Protein AF-A0A0F9B5Y7-F1 (afdb_monomer_lite)

Sequence (125 aa):
MKRARTIIIRDPKLRKIRDNLRKILILESVARVKELSDRRREIRFDKNGEFRSLTTGEQREANRLFREYSKYSTSRKDSICFCELCLSTDKDMSYIPRFKRWFCVDCSKDLEEDQRLLLEEQIDF

Secondary structure (DSSP, 8-state):
-PPPEEE----HHHHHHHHHHHHHHHHHHHHHHHHHHHHHHHHHB-TTS-B----HHHHHHHHHHHHHHHHHHHHHHTSTTS-TTT--SSS-EEEETTTTEEEEHHHHHHHHHHHHHHHHTTT--

pLDDT: mean 92.31, std 8.71, range [47.62, 98.19]

Foldseek 3Di:
DDDKDWDDDPDPVVLVVQLVVLVVLVVVLVVLLVVLVVVLQPLQADPVSDGDDHDPVSVVSSVVSVVVSCVSVVCNQLDQQAAPPPRDRRAIWIQDPVVSGIHHPVVVVVVVVVVVVVVVVVVVD

Radius of gyration: 20.28 Å; chains: 1; bounding box: 44×30×61 Å

Structure (mmCIF, N/CA/C/O backbone):
data_AF-A0A0F9B5Y7-F1
#
_entry.id   AF-A0A0F9B5Y7-F1
#
loop_
_atom_site.group_PDB
_atom_site.id
_atom_site.type_symbol
_atom_site.label_atom_id
_atom_site.label_alt_id
_atom_site.label_comp_id
_atom_site.label_asym_id
_atom_site.label_entity_id
_atom_site.label_seq_id
_atom_site.pdbx_PDB_ins_code
_atom_site.Cartn_x
_atom_site.Cartn_y
_atom_site.Cartn_z
_atom_site.occupancy
_atom_site.B_iso_or_equiv
_atom_site.auth_seq_id
_atom_site.auth_comp_id
_atom_site.auth_asym_id
_atom_site.auth_atom_id
_atom_site.pdbx_PDB_model_num
ATOM 1 N N . MET A 1 1 ? 8.287 2.306 25.391 1.00 60.28 1 MET A N 1
ATOM 2 C CA . MET A 1 1 ? 7.836 2.337 23.975 1.00 60.28 1 MET A CA 1
ATOM 3 C C . MET A 1 1 ? 6.749 3.394 23.799 1.00 60.28 1 MET A C 1
ATOM 5 O O . MET A 1 1 ? 5.991 3.616 24.735 1.00 60.28 1 MET A O 1
ATOM 9 N N . LYS A 1 2 ? 6.669 4.079 22.646 1.00 73.44 2 LYS A N 1
ATOM 10 C CA . LYS A 1 2 ? 5.555 5.013 22.382 1.00 73.44 2 LYS A CA 1
ATOM 11 C C . LYS A 1 2 ? 4.262 4.209 22.204 1.00 73.44 2 LYS A C 1
ATOM 13 O O . LYS A 1 2 ? 4.264 3.248 21.439 1.00 73.44 2 LYS A O 1
ATOM 18 N N . ARG A 1 3 ? 3.194 4.613 22.899 1.00 83.38 3 ARG A N 1
ATOM 19 C CA . ARG A 1 3 ? 1.870 3.974 22.815 1.00 83.38 3 ARG A CA 1
ATOM 20 C C . ARG A 1 3 ? 1.281 4.105 21.409 1.00 83.38 3 ARG A C 1
ATOM 22 O O . ARG A 1 3 ? 1.589 5.071 20.699 1.00 83.38 3 ARG A O 1
ATOM 29 N N . ALA A 1 4 ? 0.444 3.141 21.032 1.00 90.00 4 ALA A N 1
ATOM 30 C CA . ALA A 1 4 ? -0.347 3.222 19.814 1.00 90.00 4 ALA A CA 1
ATOM 31 C C . ALA A 1 4 ? -1.239 4.476 19.831 1.00 90.00 4 ALA A C 1
ATOM 33 O O . ALA A 1 4 ? -1.654 4.955 20.889 1.00 90.00 4 ALA A O 1
ATOM 34 N N . ARG A 1 5 ? -1.496 5.046 18.651 1.00 94.06 5 ARG A N 1
ATOM 35 C CA . ARG A 1 5 ? -2.384 6.205 18.482 1.00 94.06 5 ARG A CA 1
ATOM 36 C C . ARG A 1 5 ? -3.618 5.786 17.711 1.00 94.06 5 ARG A C 1
ATOM 38 O O . ARG A 1 5 ? -3.521 5.530 16.515 1.00 94.06 5 ARG A O 1
ATOM 45 N N . THR A 1 6 ? -4.759 5.755 18.380 1.00 96.38 6 THR A N 1
ATOM 46 C CA . THR A 1 6 ? -6.018 5.303 17.787 1.00 96.38 6 THR A CA 1
ATOM 47 C C . THR A 1 6 ? -6.895 6.471 17.358 1.00 96.38 6 THR A C 1
ATOM 49 O O . THR A 1 6 ? -7.066 7.437 18.099 1.00 96.38 6 THR A O 1
ATOM 52 N N . ILE A 1 7 ? -7.475 6.366 16.164 1.00 95.38 7 ILE A N 1
ATOM 53 C CA . ILE A 1 7 ? -8.465 7.300 15.630 1.00 95.38 7 ILE A CA 1
ATOM 54 C C . ILE A 1 7 ? -9.787 6.550 15.478 1.00 95.38 7 ILE A C 1
ATOM 56 O O . ILE A 1 7 ? -9.886 5.625 14.670 1.00 95.38 7 ILE A O 1
ATOM 60 N N . ILE A 1 8 ? -10.792 6.976 16.247 1.00 96.56 8 ILE A N 1
ATOM 61 C CA . ILE A 1 8 ? -12.147 6.411 16.262 1.00 96.56 8 ILE A CA 1
ATOM 62 C C . ILE A 1 8 ? -13.129 7.490 15.823 1.00 96.56 8 ILE A C 1
ATOM 64 O O . ILE A 1 8 ? -13.189 8.556 16.439 1.00 96.56 8 ILE A O 1
ATOM 68 N N . ILE A 1 9 ? -13.926 7.208 14.793 1.00 96.19 9 ILE A N 1
ATOM 69 C CA . ILE A 1 9 ? -14.997 8.108 14.353 1.00 96.19 9 ILE A CA 1
ATOM 70 C C . ILE A 1 9 ? -16.342 7.519 14.773 1.00 96.19 9 ILE A C 1
ATOM 72 O O . ILE A 1 9 ? -16.809 6.542 14.197 1.00 96.19 9 ILE A O 1
ATOM 76 N N . ARG A 1 10 ? -16.985 8.124 15.778 1.00 96.38 10 ARG A N 1
ATOM 77 C CA . ARG A 1 10 ? -18.264 7.624 16.318 1.00 96.38 10 ARG A CA 1
ATOM 78 C C . ARG A 1 10 ? -19.461 7.967 15.432 1.00 96.38 10 ARG A C 1
ATOM 80 O O . ARG A 1 10 ? -20.368 7.151 15.281 1.00 96.38 10 ARG A O 1
ATOM 87 N N . ASP A 1 11 ? -19.455 9.153 14.828 1.00 98.12 11 ASP A N 1
ATOM 88 C CA . ASP A 1 11 ? -20.558 9.618 13.988 1.00 98.12 11 ASP A CA 1
ATOM 89 C C . ASP A 1 11 ? -20.679 8.764 12.700 1.00 98.12 11 ASP A C 1
ATOM 91 O O . ASP A 1 11 ? -19.711 8.655 11.936 1.00 98.12 11 ASP A O 1
ATOM 95 N N . PRO A 1 12 ? -21.845 8.145 12.421 1.00 97.38 12 PRO A N 1
ATOM 96 C CA . PRO A 1 12 ? -22.035 7.308 11.234 1.00 97.38 12 PRO A CA 1
ATOM 97 C C . PRO A 1 12 ? -21.873 8.047 9.898 1.00 97.38 12 PRO A C 1
ATOM 99 O O . PRO A 1 12 ? -21.383 7.460 8.931 1.00 97.38 12 PRO A O 1
ATOM 102 N N . LYS A 1 13 ? -22.257 9.328 9.820 1.00 98.19 13 LYS A N 1
ATOM 103 C CA . LYS A 1 13 ? -22.104 10.136 8.602 1.00 98.19 13 LYS A CA 1
ATOM 104 C C . LYS A 1 13 ? -20.627 10.426 8.348 1.00 98.19 13 LYS A C 1
ATOM 106 O O . LYS A 1 13 ? -20.167 10.268 7.218 1.00 98.19 13 LYS A O 1
ATOM 111 N N . LEU A 1 14 ? -19.866 10.766 9.388 1.00 98.06 14 LEU A N 1
ATOM 112 C CA . LEU A 1 14 ? -18.420 10.973 9.279 1.00 98.06 14 LEU A CA 1
ATOM 113 C C . LEU A 1 14 ? -17.672 9.681 8.924 1.00 98.06 14 LEU A C 1
ATOM 115 O O . LEU A 1 14 ? -16.735 9.733 8.127 1.00 98.06 14 LEU A O 1
ATOM 119 N N . ARG A 1 15 ? -18.102 8.517 9.43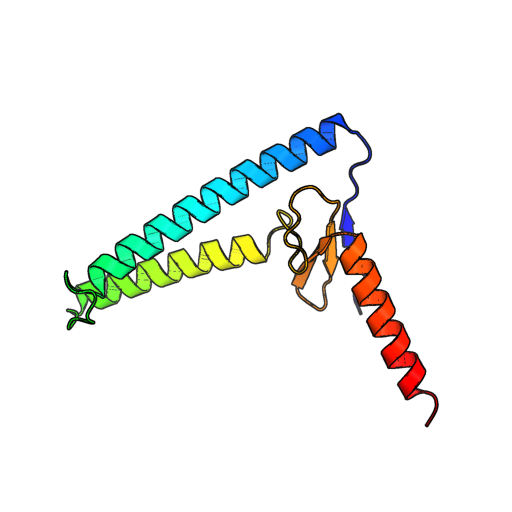4 1.00 97.50 15 ARG A N 1
ATOM 120 C CA . ARG A 1 15 ? -17.560 7.216 8.997 1.00 97.50 15 ARG A CA 1
ATOM 121 C C . ARG A 1 15 ? -17.773 6.994 7.504 1.00 97.50 15 ARG A C 1
ATOM 123 O O . ARG A 1 15 ? -16.812 6.718 6.796 1.00 97.50 15 ARG A O 1
ATOM 130 N N . LYS A 1 16 ? -18.989 7.233 7.002 1.00 97.69 16 LYS A N 1
ATOM 131 C CA . LYS A 1 16 ? -19.289 7.126 5.566 1.00 97.69 16 LYS A CA 1
ATOM 132 C C . LYS A 1 16 ? -18.406 8.050 4.719 1.00 97.69 16 LYS A C 1
ATOM 134 O O . LYS A 1 16 ? -17.905 7.629 3.678 1.00 97.69 16 LYS A O 1
ATOM 139 N N . ILE A 1 17 ? -18.190 9.292 5.163 1.00 97.88 17 ILE A N 1
ATOM 140 C CA . ILE A 1 17 ? -17.291 10.240 4.485 1.00 97.88 17 ILE A CA 1
ATOM 141 C C . ILE A 1 17 ? -15.857 9.701 4.465 1.00 97.88 17 ILE A C 1
ATOM 143 O O . ILE A 1 17 ? -15.252 9.628 3.397 1.00 97.88 17 ILE A O 1
ATOM 147 N N . ARG A 1 18 ? -15.329 9.270 5.617 1.00 97.00 18 ARG A N 1
ATOM 148 C CA . ARG A 1 18 ? -13.994 8.664 5.729 1.00 97.00 18 ARG A CA 1
ATOM 149 C C . ARG A 1 18 ? -13.838 7.479 4.779 1.00 97.00 18 ARG A C 1
ATOM 151 O O . ARG A 1 18 ? -12.846 7.416 4.059 1.00 97.00 18 ARG A O 1
ATOM 158 N N . ASP A 1 19 ? -14.791 6.555 4.770 1.00 97.06 19 ASP A N 1
ATOM 159 C CA . ASP A 1 19 ? -14.697 5.320 3.987 1.00 97.06 19 ASP A CA 1
ATOM 160 C C . ASP A 1 19 ? -14.690 5.619 2.485 1.00 97.06 19 ASP A C 1
ATOM 162 O O . ASP A 1 19 ? -13.896 5.051 1.735 1.00 97.06 19 ASP A O 1
ATOM 166 N N . ASN A 1 20 ? -15.513 6.574 2.046 1.00 97.56 20 ASN A N 1
ATOM 167 C CA . ASN A 1 20 ? -15.523 7.032 0.659 1.00 97.56 20 ASN A CA 1
ATOM 168 C C . ASN A 1 20 ? -14.221 7.748 0.276 1.00 97.56 20 ASN A C 1
ATOM 170 O O . ASN A 1 20 ? -13.657 7.454 -0.777 1.00 97.56 20 ASN A O 1
ATOM 174 N N . LEU A 1 21 ? -13.705 8.636 1.131 1.00 96.88 21 LEU A N 1
ATOM 175 C CA . LEU A 1 21 ? -12.430 9.317 0.886 1.00 96.88 21 LEU A CA 1
ATOM 176 C C . LEU A 1 21 ? -11.272 8.320 0.783 1.00 96.88 21 LEU A C 1
ATOM 178 O O . LEU A 1 21 ? -10.479 8.393 -0.153 1.00 96.88 21 LEU A O 1
ATOM 182 N N . ARG A 1 22 ? -11.199 7.343 1.694 1.00 96.75 22 ARG A N 1
ATOM 183 C CA . ARG A 1 22 ? -10.184 6.281 1.641 1.00 96.75 22 ARG A CA 1
ATOM 184 C C . ARG A 1 22 ? -10.277 5.476 0.351 1.00 96.75 22 ARG A C 1
ATOM 186 O O . ARG A 1 22 ? -9.248 5.245 -0.275 1.00 96.75 22 ARG A O 1
ATOM 193 N N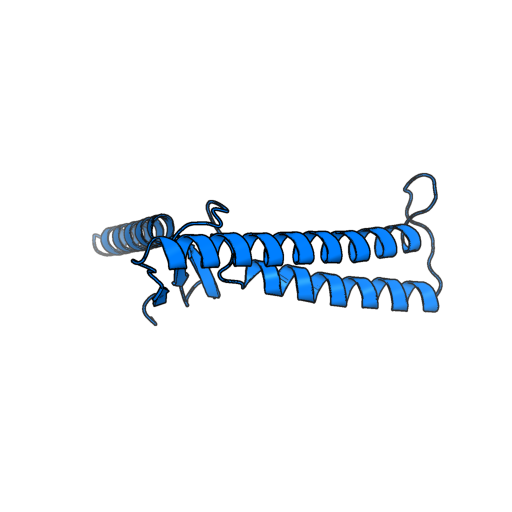 . LYS A 1 23 ? -11.485 5.093 -0.079 1.00 95.75 23 LYS A N 1
ATOM 194 C CA . LYS A 1 23 ? -11.693 4.389 -1.355 1.00 95.75 23 LYS A CA 1
ATOM 195 C C . LYS A 1 23 ? -11.161 5.195 -2.537 1.00 95.75 23 LYS A C 1
ATOM 197 O O . LYS A 1 23 ? -10.408 4.644 -3.331 1.00 95.75 23 LYS A O 1
ATOM 202 N N . ILE A 1 24 ? -11.487 6.486 -2.624 1.00 96.62 24 ILE A N 1
ATOM 203 C CA . ILE A 1 24 ? -11.001 7.369 -3.698 1.00 96.62 24 ILE A CA 1
ATOM 204 C C . ILE A 1 24 ? -9.468 7.423 -3.703 1.00 96.62 24 ILE A C 1
ATOM 206 O O . ILE A 1 24 ? -8.849 7.199 -4.740 1.00 96.62 24 ILE A O 1
ATOM 210 N N . LEU A 1 25 ? -8.847 7.654 -2.541 1.00 95.69 25 LEU A N 1
ATOM 211 C CA . LEU A 1 25 ? -7.388 7.729 -2.418 1.00 95.69 25 LEU A CA 1
ATOM 212 C C . LEU A 1 25 ? -6.699 6.409 -2.787 1.00 95.69 25 LEU A C 1
ATOM 214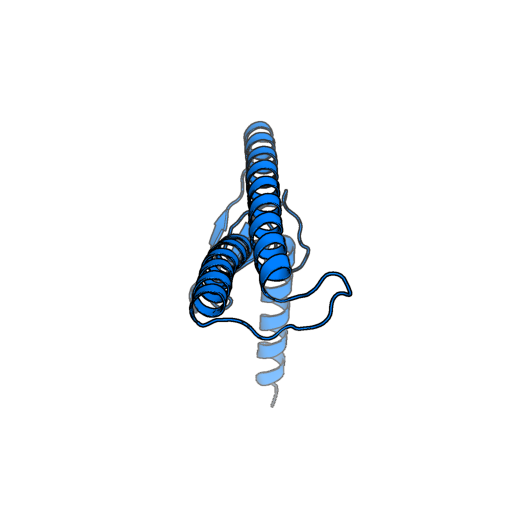 O O . LEU A 1 25 ? -5.657 6.415 -3.443 1.00 95.69 25 LEU A O 1
ATOM 218 N N . ILE A 1 26 ? -7.276 5.275 -2.383 1.00 94.00 26 ILE A N 1
ATOM 219 C CA . ILE A 1 26 ? -6.757 3.949 -2.728 1.00 94.00 26 ILE A CA 1
ATOM 220 C C . ILE A 1 26 ? -6.869 3.710 -4.232 1.00 94.00 26 ILE A C 1
ATOM 222 O O . ILE A 1 26 ? -5.889 3.274 -4.832 1.00 94.00 26 ILE A O 1
ATOM 226 N N . LEU A 1 27 ? -8.024 4.000 -4.837 1.00 94.75 27 LEU A N 1
ATOM 227 C CA . LEU A 1 27 ? -8.249 3.809 -6.270 1.00 94.75 27 LEU A CA 1
ATOM 228 C C . LEU A 1 27 ? -7.278 4.647 -7.104 1.00 94.75 27 LEU A C 1
ATOM 230 O O . LEU A 1 27 ? -6.609 4.095 -7.975 1.00 94.75 27 LEU A O 1
ATOM 234 N N . GLU A 1 28 ? -7.126 5.935 -6.790 1.00 95.00 28 GLU A N 1
ATOM 235 C CA . GLU A 1 28 ? -6.171 6.808 -7.485 1.00 95.00 28 GLU A CA 1
ATOM 236 C C . GLU A 1 28 ? -4.729 6.319 -7.296 1.00 95.00 28 GLU A C 1
ATOM 238 O O . GLU A 1 28 ? -3.953 6.246 -8.248 1.00 95.00 28 GLU A O 1
ATOM 243 N N . SER A 1 29 ? -4.360 5.913 -6.076 1.00 93.88 29 SER A N 1
ATOM 244 C CA . SER A 1 29 ? -3.022 5.381 -5.814 1.00 93.88 29 SER A CA 1
ATOM 245 C C . SER A 1 29 ? -2.747 4.098 -6.603 1.00 93.88 29 SER A C 1
ATOM 247 O O . SER A 1 29 ? -1.661 3.951 -7.162 1.00 93.88 29 SER A O 1
ATOM 249 N N . VAL A 1 30 ? -3.718 3.183 -6.686 1.00 92.75 30 VAL A N 1
ATOM 250 C CA . VAL A 1 30 ? -3.613 1.955 -7.488 1.00 92.75 30 VAL A CA 1
ATOM 251 C C . VAL A 1 30 ? -3.476 2.289 -8.971 1.00 92.75 30 VAL A C 1
ATOM 253 O O . VAL A 1 30 ? -2.589 1.741 -9.625 1.00 92.75 30 VAL A O 1
ATOM 256 N N . ALA A 1 31 ? -4.297 3.205 -9.490 1.00 95.75 31 ALA A N 1
ATOM 257 C CA . ALA A 1 31 ? -4.244 3.632 -10.884 1.00 95.75 31 ALA A CA 1
ATOM 258 C C . ALA A 1 31 ? -2.871 4.222 -11.238 1.00 95.75 31 ALA A C 1
ATOM 260 O O . ALA A 1 31 ? -2.252 3.803 -12.216 1.00 95.75 31 ALA A O 1
ATOM 261 N N . ARG A 1 32 ? -2.339 5.109 -10.388 1.00 95.75 32 ARG A N 1
ATOM 262 C CA . ARG A 1 32 ? -1.022 5.725 -10.587 1.00 95.75 32 ARG A CA 1
ATOM 263 C C . ARG A 1 32 ? 0.117 4.712 -10.552 1.00 95.75 32 ARG A C 1
ATOM 265 O O . ARG A 1 32 ? 1.018 4.748 -11.385 1.00 95.75 32 ARG A O 1
ATOM 272 N N . VAL A 1 33 ? 0.089 3.802 -9.580 1.00 95.50 33 VAL A N 1
ATOM 273 C CA . VAL A 1 33 ? 1.095 2.740 -9.440 1.00 95.50 33 VAL A CA 1
ATOM 274 C C . VAL A 1 33 ? 1.073 1.814 -10.658 1.00 95.50 33 VAL A C 1
ATOM 276 O O . VAL A 1 33 ? 2.139 1.442 -11.152 1.00 95.50 33 VAL A O 1
ATOM 279 N N . LYS A 1 34 ? -0.120 1.490 -11.172 1.00 96.31 34 LYS A N 1
ATOM 280 C CA . LYS A 1 34 ? -0.292 0.706 -12.397 1.00 96.31 34 LYS A CA 1
ATOM 281 C C . LYS A 1 34 ? 0.290 1.430 -13.612 1.00 96.31 34 LYS A C 1
ATOM 283 O O . LYS A 1 34 ? 1.114 0.845 -14.300 1.00 96.31 34 LYS A O 1
ATOM 288 N N . GLU A 1 35 ? -0.055 2.701 -13.822 1.00 97.38 35 GLU A N 1
ATOM 289 C CA . GLU A 1 35 ? 0.469 3.523 -14.926 1.00 97.38 35 GLU A CA 1
ATOM 290 C C . GLU A 1 35 ? 2.009 3.539 -14.943 1.00 97.38 35 GLU A C 1
ATOM 292 O O . GLU A 1 35 ? 2.641 3.269 -15.964 1.00 97.38 35 GLU A O 1
ATOM 297 N N . LEU A 1 36 ? 2.629 3.804 -13.789 1.00 97.56 36 LEU A N 1
ATOM 298 C CA . LEU A 1 36 ? 4.087 3.846 -13.649 1.00 97.56 36 LEU A CA 1
ATOM 299 C C . LEU A 1 36 ? 4.731 2.476 -13.891 1.00 97.56 36 LEU A C 1
ATOM 301 O O . LEU A 1 36 ? 5.805 2.391 -14.492 1.00 97.56 36 LEU A O 1
ATOM 305 N N . SER A 1 37 ? 4.088 1.408 -13.417 1.00 95.94 37 SER A N 1
ATOM 306 C CA . SER A 1 37 ? 4.548 0.036 -13.627 1.00 95.94 37 SER A CA 1
ATOM 307 C C . SER A 1 37 ? 4.471 -0.362 -15.100 1.00 95.94 37 SER A C 1
ATOM 309 O O . SER A 1 37 ? 5.434 -0.927 -15.616 1.00 95.94 37 SER A O 1
ATOM 311 N N . ASP A 1 38 ? 3.370 -0.039 -15.778 1.00 96.12 38 ASP A N 1
ATOM 312 C CA . ASP A 1 38 ? 3.145 -0.354 -17.191 1.00 96.12 38 ASP A CA 1
ATOM 313 C C . ASP A 1 38 ? 4.162 0.382 -18.072 1.00 96.12 38 ASP A C 1
ATOM 315 O O . ASP A 1 38 ? 4.905 -0.256 -18.815 1.00 96.12 38 ASP A O 1
ATOM 319 N N . ARG A 1 39 ? 4.333 1.695 -17.874 1.00 96.88 39 ARG A N 1
ATOM 320 C CA . ARG A 1 39 ? 5.357 2.489 -18.580 1.00 96.88 39 ARG A CA 1
ATOM 321 C C . ARG A 1 39 ? 6.769 1.960 -18.344 1.00 96.88 39 ARG A C 1
ATOM 323 O O . ARG A 1 39 ? 7.587 1.882 -19.257 1.00 96.88 39 ARG A O 1
ATOM 330 N N . ARG A 1 40 ? 7.087 1.564 -17.107 1.00 95.81 40 ARG A N 1
ATOM 331 C CA . ARG A 1 40 ? 8.394 0.967 -16.797 1.00 95.81 40 ARG A CA 1
ATOM 332 C C . ARG A 1 40 ? 8.562 -0.392 -17.476 1.00 95.81 40 ARG A C 1
ATOM 334 O O . ARG A 1 40 ? 9.681 -0.736 -17.858 1.00 95.81 40 ARG A O 1
ATOM 341 N N . ARG A 1 41 ? 7.485 -1.168 -17.604 1.00 95.00 41 ARG A N 1
ATOM 342 C CA . ARG A 1 41 ? 7.487 -2.462 -18.288 1.00 95.00 41 ARG A CA 1
ATOM 343 C C . ARG A 1 41 ? 7.758 -2.286 -19.782 1.00 95.00 41 ARG A C 1
ATOM 345 O O . ARG A 1 41 ? 8.642 -2.958 -20.291 1.00 95.00 41 ARG A O 1
ATOM 352 N N . GLU A 1 42 ? 7.096 -1.342 -20.440 1.00 95.25 42 GLU A N 1
ATOM 353 C CA . GLU A 1 42 ? 7.313 -1.020 -21.862 1.00 95.25 42 GLU A CA 1
ATOM 354 C C . GLU A 1 42 ? 8.768 -0.640 -22.173 1.00 95.25 42 GLU A C 1
ATOM 356 O O . GLU A 1 42 ? 9.295 -0.952 -23.239 1.00 95.25 42 GLU A O 1
ATOM 361 N N . ILE A 1 43 ? 9.456 0.002 -21.223 1.00 95.88 43 ILE A N 1
ATOM 362 C CA . ILE A 1 43 ? 10.883 0.295 -21.375 1.00 95.88 43 ILE A CA 1
ATOM 363 C C . ILE A 1 43 ? 11.718 -0.980 -21.228 1.00 95.88 43 ILE A C 1
ATOM 365 O O . ILE A 1 43 ? 12.620 -1.207 -22.023 1.00 95.88 43 ILE A O 1
ATOM 369 N N . ARG A 1 44 ? 11.458 -1.802 -20.204 1.00 94.75 44 ARG A N 1
ATOM 370 C CA . ARG A 1 44 ? 12.342 -2.920 -19.824 1.00 94.75 44 ARG A CA 1
ATOM 371 C C . ARG A 1 44 ? 12.170 -4.185 -20.657 1.00 94.75 44 ARG A C 1
ATOM 373 O O . ARG A 1 44 ? 13.111 -4.976 -20.711 1.00 94.75 44 ARG A O 1
ATOM 380 N N . PHE A 1 45 ? 11.000 -4.376 -21.250 1.00 94.56 45 PHE A N 1
ATOM 381 C CA . PHE A 1 45 ? 10.632 -5.611 -21.925 1.00 94.56 45 PHE A CA 1
ATOM 382 C C . PHE A 1 45 ? 10.314 -5.371 -23.399 1.00 94.56 45 PHE A C 1
ATOM 384 O O . PHE A 1 45 ? 9.855 -4.295 -23.780 1.00 94.56 45 PHE A O 1
ATOM 391 N N . ASP A 1 46 ? 10.574 -6.374 -24.229 1.00 92.25 46 ASP A N 1
ATOM 392 C CA . ASP A 1 46 ? 10.138 -6.391 -25.621 1.00 92.25 46 ASP A CA 1
ATOM 393 C C . ASP A 1 46 ? 8.681 -6.885 -25.765 1.00 92.25 46 ASP A C 1
ATOM 395 O O . ASP A 1 46 ? 7.973 -7.129 -24.785 1.00 92.25 46 ASP A O 1
ATOM 399 N N . LYS A 1 47 ? 8.216 -7.034 -27.012 1.00 90.25 47 LYS A N 1
ATOM 400 C CA . LYS A 1 47 ? 6.854 -7.508 -27.322 1.00 90.25 47 LYS A CA 1
ATOM 401 C C . LYS A 1 47 ? 6.593 -8.954 -26.885 1.00 90.25 47 LYS A C 1
ATOM 403 O O . LYS A 1 47 ? 5.432 -9.323 -26.733 1.00 90.25 47 LYS A O 1
ATOM 408 N N . ASN A 1 48 ? 7.645 -9.747 -26.690 1.00 92.88 48 ASN A N 1
ATOM 409 C CA . ASN A 1 48 ? 7.563 -11.132 -26.238 1.00 92.88 48 ASN A CA 1
ATOM 410 C C . ASN A 1 48 ? 7.618 -11.234 -24.704 1.00 92.88 48 ASN A C 1
ATOM 412 O O . ASN A 1 48 ? 7.387 -12.305 -24.153 1.00 92.88 48 ASN A O 1
ATOM 416 N N . GLY A 1 49 ? 7.868 -10.118 -24.009 1.00 90.88 49 GLY A N 1
ATOM 417 C CA . GLY A 1 49 ? 8.007 -10.080 -22.558 1.00 90.88 49 GLY A CA 1
ATOM 418 C C . GLY A 1 49 ? 9.418 -10.399 -22.070 1.00 90.88 49 GLY A C 1
ATOM 419 O O . GLY A 1 49 ? 9.593 -10.595 -20.868 1.00 90.88 49 GLY A O 1
ATOM 420 N N . GLU A 1 50 ? 10.409 -10.408 -22.962 1.00 94.19 50 GLU A N 1
ATOM 421 C CA . GLU A 1 50 ? 11.810 -10.659 -22.630 1.00 94.19 50 GLU A CA 1
ATOM 422 C C . GLU A 1 50 ? 12.537 -9.364 -22.272 1.00 94.19 50 GLU A C 1
ATOM 424 O O . GLU A 1 50 ? 12.221 -8.281 -22.775 1.00 94.19 50 GLU A O 1
ATOM 429 N N . PHE A 1 51 ? 13.528 -9.458 -21.382 1.00 93.25 51 PHE A N 1
ATOM 430 C CA . PHE A 1 51 ? 14.366 -8.311 -21.039 1.00 93.25 51 PHE A CA 1
ATOM 431 C C . PHE A 1 51 ? 15.204 -7.892 -22.243 1.00 93.25 51 PHE A C 1
ATOM 433 O O . PHE A 1 51 ? 15.977 -8.683 -22.780 1.00 93.25 51 PHE A O 1
ATOM 440 N N . ARG A 1 52 ? 15.124 -6.613 -22.609 1.00 93.00 52 ARG A N 1
ATOM 441 C CA . ARG A 1 52 ? 15.957 -6.049 -23.675 1.00 93.00 52 ARG A CA 1
ATOM 442 C C . ARG A 1 52 ? 17.090 -5.195 -23.125 1.00 93.00 52 ARG A C 1
ATOM 444 O O . ARG A 1 52 ? 16.997 -4.625 -22.036 1.00 93.00 52 ARG A O 1
ATOM 451 N N . SER A 1 53 ? 18.149 -5.053 -23.915 1.00 93.50 53 SER A N 1
ATOM 452 C CA . SER A 1 53 ? 19.213 -4.090 -23.637 1.00 93.50 53 SER A CA 1
ATOM 453 C C . SER A 1 53 ? 18.661 -2.661 -23.666 1.00 93.50 53 SER A C 1
ATOM 455 O O . SER A 1 53 ? 17.898 -2.293 -24.562 1.00 93.50 53 SER A O 1
ATOM 457 N N . LEU A 1 54 ? 19.049 -1.862 -22.671 1.00 95.06 54 LEU A N 1
ATOM 458 C CA . LEU A 1 54 ? 18.611 -0.477 -22.513 1.00 95.06 54 LEU A CA 1
ATOM 459 C C . LEU A 1 54 ? 19.747 0.481 -22.845 1.00 95.06 54 LEU A C 1
ATOM 461 O O . LEU A 1 54 ? 20.884 0.297 -22.411 1.00 95.06 54 LEU A O 1
ATOM 465 N N . THR A 1 55 ? 19.419 1.559 -23.544 1.00 96.31 55 THR A N 1
ATOM 466 C CA . THR A 1 55 ? 20.296 2.723 -23.649 1.00 96.31 55 THR A CA 1
ATOM 467 C C . THR A 1 55 ? 20.434 3.427 -22.296 1.00 96.31 55 THR A C 1
ATOM 469 O O . THR A 1 55 ? 19.587 3.316 -21.403 1.00 96.31 55 THR A O 1
ATOM 472 N N . THR A 1 56 ? 21.469 4.255 -22.147 1.00 96.69 56 THR A N 1
ATOM 473 C CA . THR A 1 56 ? 21.665 5.086 -20.946 1.00 96.69 56 THR A CA 1
ATOM 474 C C . THR A 1 56 ? 20.486 6.034 -20.678 1.00 96.69 56 THR A C 1
ATOM 476 O O . THR A 1 56 ? 20.242 6.408 -19.529 1.00 96.69 56 THR A O 1
ATOM 479 N N . GLY A 1 57 ? 19.760 6.461 -21.718 1.00 97.06 57 GLY A N 1
ATOM 480 C CA . GLY A 1 57 ? 18.553 7.285 -21.582 1.00 97.06 57 GLY A CA 1
ATOM 481 C C . GLY A 1 57 ? 17.375 6.489 -21.017 1.00 97.06 57 GLY A C 1
ATOM 482 O O . GLY A 1 57 ? 16.770 6.891 -20.025 1.00 97.06 57 GLY A O 1
ATOM 483 N N . GLU A 1 58 ? 17.113 5.312 -21.580 1.00 96.75 58 GLU A N 1
ATOM 484 C CA . GLU A 1 58 ? 16.041 4.411 -21.136 1.00 96.75 58 GLU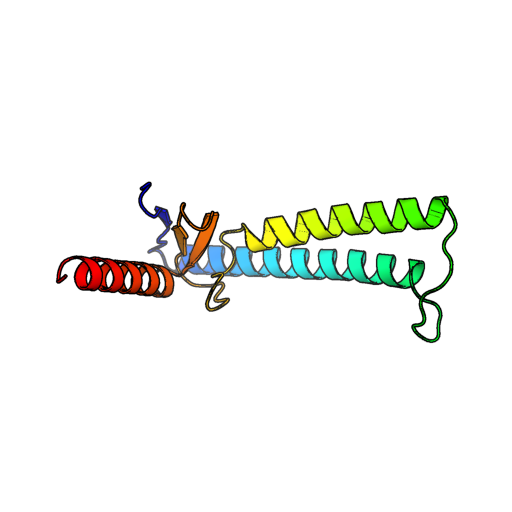 A CA 1
ATOM 485 C C . GLU A 1 58 ? 16.270 3.893 -19.717 1.00 96.75 58 GLU A C 1
ATOM 487 O O . GLU A 1 58 ? 15.345 3.847 -18.909 1.00 96.75 58 GLU A O 1
ATOM 492 N N . GLN A 1 59 ? 17.517 3.568 -19.372 1.00 96.62 59 GLN A N 1
ATOM 493 C CA . GLN A 1 59 ? 17.874 3.155 -18.020 1.00 96.62 59 GLN A CA 1
ATOM 494 C C . GLN A 1 59 ? 17.602 4.269 -16.997 1.00 96.62 59 GLN A C 1
ATOM 496 O O . GLN A 1 59 ? 17.136 3.992 -15.886 1.00 96.62 59 GLN A O 1
ATOM 501 N N . ARG A 1 60 ? 17.867 5.533 -17.360 1.00 97.44 60 ARG A N 1
ATOM 502 C CA . ARG A 1 60 ? 17.555 6.697 -16.518 1.00 97.44 60 ARG A CA 1
ATOM 503 C C . ARG A 1 60 ? 16.049 6.862 -16.329 1.00 97.44 60 ARG A C 1
ATOM 505 O O . ARG A 1 60 ? 15.613 7.003 -15.187 1.00 97.44 60 ARG A O 1
ATOM 512 N N . GLU A 1 61 ? 15.265 6.779 -17.398 1.00 97.75 61 GLU A N 1
ATOM 513 C CA . GLU A 1 61 ? 13.805 6.910 -17.316 1.00 97.75 61 GLU A CA 1
ATOM 514 C C . GLU A 1 61 ? 13.165 5.749 -16.539 1.00 97.75 61 GLU A C 1
ATOM 516 O O . GLU A 1 61 ? 12.370 5.978 -15.629 1.00 97.75 61 GLU A O 1
ATOM 521 N N . ALA A 1 62 ? 13.577 4.501 -16.781 1.00 96.62 62 ALA A N 1
ATOM 522 C CA . ALA A 1 62 ? 13.086 3.345 -16.026 1.00 96.62 62 ALA A CA 1
ATOM 523 C C . ALA A 1 62 ? 13.375 3.464 -14.518 1.00 96.62 62 ALA A C 1
ATOM 525 O O . ALA A 1 62 ? 12.552 3.069 -13.686 1.00 96.62 62 ALA A O 1
ATOM 526 N N . ASN A 1 63 ? 14.533 4.025 -14.154 1.00 96.81 63 ASN A N 1
ATOM 527 C CA . ASN A 1 63 ? 14.886 4.298 -12.761 1.00 96.81 63 ASN A CA 1
ATOM 528 C C . ASN A 1 63 ? 14.062 5.446 -12.172 1.00 96.81 63 ASN A C 1
ATOM 530 O O . ASN A 1 63 ? 13.656 5.364 -11.013 1.00 96.81 63 ASN A O 1
ATOM 534 N N . ARG A 1 64 ? 13.783 6.498 -12.949 1.00 97.81 64 ARG A N 1
ATOM 535 C CA . ARG A 1 64 ? 12.891 7.585 -12.532 1.00 97.81 64 ARG A CA 1
ATOM 536 C C . ARG A 1 64 ? 11.485 7.055 -12.244 1.00 97.81 64 ARG A C 1
ATOM 538 O O . ARG A 1 64 ? 10.989 7.264 -11.139 1.00 97.81 64 ARG A O 1
ATOM 545 N N . LEU A 1 65 ? 10.896 6.304 -13.176 1.00 97.75 65 LEU A N 1
ATOM 546 C CA . LEU A 1 65 ? 9.580 5.679 -13.003 1.00 97.75 65 LEU A CA 1
ATOM 547 C C . LEU A 1 65 ? 9.549 4.761 -11.779 1.00 97.75 65 LEU A C 1
ATOM 549 O O . LEU A 1 65 ? 8.588 4.774 -11.017 1.00 97.75 65 LEU A O 1
ATOM 553 N N . PHE A 1 66 ? 10.623 4.004 -11.533 1.00 96.50 66 PHE A N 1
ATOM 554 C CA . PHE A 1 66 ? 10.726 3.161 -10.342 1.00 96.50 66 PHE A CA 1
ATOM 555 C C . PHE A 1 66 ? 10.759 3.962 -9.031 1.00 96.50 66 PHE A C 1
ATOM 557 O O . PHE A 1 66 ? 10.160 3.545 -8.038 1.00 96.50 66 PHE A O 1
ATOM 564 N N . ARG A 1 67 ? 11.440 5.114 -9.005 1.00 96.62 67 ARG A N 1
ATOM 565 C CA . ARG A 1 67 ? 11.455 6.003 -7.831 1.00 96.62 67 ARG A CA 1
ATOM 566 C C . ARG A 1 67 ? 10.073 6.592 -7.570 1.00 96.62 67 ARG A C 1
ATOM 568 O O . ARG A 1 67 ? 9.626 6.591 -6.425 1.00 96.62 67 ARG A O 1
ATOM 575 N N . GLU A 1 68 ? 9.387 7.044 -8.618 1.00 96.31 68 GLU A N 1
ATOM 576 C CA . GLU A 1 68 ? 8.010 7.536 -8.513 1.00 96.31 68 GLU A CA 1
ATOM 577 C C . GLU A 1 68 ? 7.069 6.422 -8.031 1.00 96.31 68 GLU A C 1
ATOM 579 O O . GLU A 1 68 ? 6.354 6.611 -7.047 1.00 96.31 68 GLU A O 1
ATOM 584 N N . TYR A 1 69 ? 7.152 5.224 -8.621 1.00 96.06 69 TYR A N 1
ATOM 585 C CA . TYR A 1 69 ? 6.415 4.036 -8.177 1.00 96.06 69 TYR A CA 1
ATOM 586 C C . TYR A 1 69 ? 6.644 3.770 -6.684 1.00 96.06 69 TYR A C 1
ATOM 588 O O . TYR A 1 69 ? 5.693 3.612 -5.917 1.00 96.06 69 TYR A O 1
ATOM 596 N N . SER A 1 70 ? 7.909 3.765 -6.256 1.00 94.56 70 SER A N 1
ATOM 597 C CA . SER A 1 70 ? 8.293 3.475 -4.872 1.00 94.56 70 SER A CA 1
ATOM 598 C C . SER A 1 70 ? 7.736 4.515 -3.908 1.00 94.56 70 SER A C 1
ATOM 600 O O . SER A 1 70 ? 7.274 4.151 -2.827 1.00 94.56 70 SER A O 1
ATOM 602 N N . LYS A 1 71 ? 7.712 5.793 -4.306 1.00 93.38 71 LYS A N 1
ATOM 603 C CA . LYS A 1 71 ? 7.083 6.867 -3.534 1.00 93.38 71 LYS A CA 1
ATOM 604 C C . LYS A 1 71 ? 5.594 6.588 -3.322 1.00 93.38 71 LYS A C 1
ATOM 606 O O . LYS A 1 71 ? 5.163 6.525 -2.175 1.00 93.38 71 LYS A O 1
ATOM 611 N N . TYR A 1 72 ? 4.825 6.350 -4.388 1.00 91.00 72 TYR A N 1
ATOM 612 C CA . TYR A 1 72 ? 3.383 6.089 -4.271 1.00 91.00 72 TYR A CA 1
ATOM 613 C C . TYR A 1 72 ? 3.076 4.802 -3.503 1.00 91.00 72 TYR A C 1
ATOM 615 O O . TYR A 1 72 ? 2.224 4.804 -2.616 1.00 91.00 72 TYR A O 1
ATOM 623 N N . SER A 1 73 ? 3.795 3.718 -3.798 1.00 89.31 73 SER A N 1
ATOM 624 C CA . SER A 1 73 ? 3.634 2.438 -3.106 1.00 89.31 73 SER A CA 1
ATOM 625 C C . SER A 1 73 ? 3.921 2.575 -1.608 1.00 89.31 73 SER A C 1
ATOM 627 O O . SER A 1 73 ? 3.172 2.049 -0.788 1.00 89.31 73 SER A O 1
ATOM 629 N N . THR A 1 74 ? 4.983 3.293 -1.237 1.00 90.25 74 THR A N 1
ATOM 630 C CA . THR A 1 74 ? 5.357 3.499 0.170 1.00 90.25 74 THR A CA 1
ATOM 631 C C . THR A 1 74 ? 4.347 4.393 0.879 1.00 90.25 74 THR A C 1
ATOM 633 O O . THR A 1 74 ? 3.813 3.993 1.907 1.00 90.25 74 THR A O 1
ATOM 636 N N . SER A 1 75 ? 3.984 5.539 0.289 1.00 90.69 75 SER A N 1
ATOM 637 C CA . SER A 1 75 ? 2.966 6.434 0.855 1.00 90.69 75 SER A CA 1
ATOM 638 C C . SER A 1 75 ? 1.618 5.742 1.041 1.00 90.69 75 SER A C 1
ATOM 640 O O . SER A 1 75 ? 0.952 5.977 2.044 1.00 90.69 75 SER A O 1
ATOM 642 N N . ARG A 1 76 ? 1.227 4.852 0.120 1.00 88.69 76 ARG A N 1
ATOM 643 C CA . ARG A 1 76 ? 0.026 4.028 0.270 1.00 88.69 76 ARG A 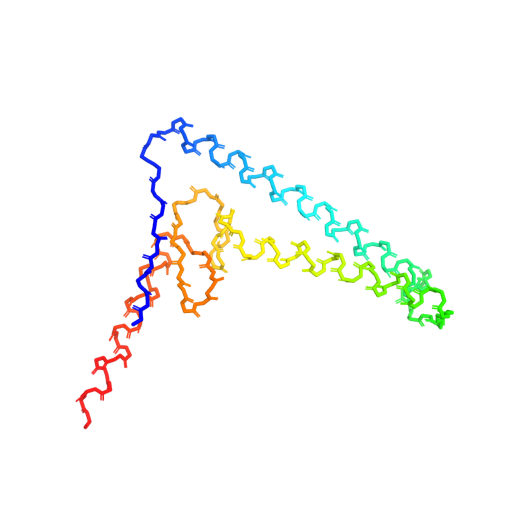CA 1
ATOM 644 C C . ARG A 1 76 ? 0.142 3.108 1.488 1.00 88.69 76 ARG A C 1
ATOM 646 O O . ARG A 1 76 ? -0.746 3.150 2.334 1.00 88.69 76 ARG A O 1
ATOM 653 N N . LYS A 1 77 ? 1.229 2.340 1.612 1.00 87.38 77 LYS A N 1
ATOM 654 C CA . LYS A 1 77 ? 1.475 1.444 2.761 1.00 87.38 77 LYS A CA 1
ATOM 655 C C . LYS A 1 77 ? 1.641 2.173 4.099 1.00 87.38 77 LYS A C 1
ATOM 657 O O . LYS A 1 77 ? 1.406 1.592 5.151 1.00 87.38 77 LYS A O 1
ATOM 662 N N . ASP A 1 78 ? 2.100 3.420 4.09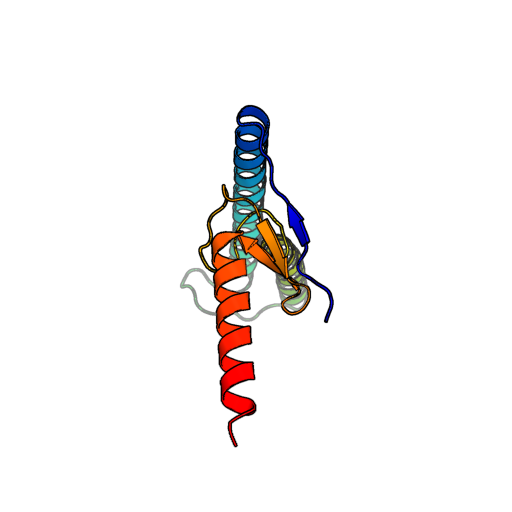2 1.00 91.56 78 ASP A N 1
ATOM 663 C CA . ASP A 1 78 ? 2.224 4.248 5.301 1.00 91.56 78 ASP A CA 1
ATOM 664 C C . ASP A 1 78 ? 0.904 4.957 5.661 1.00 91.56 78 ASP A C 1
ATOM 666 O O . ASP A 1 78 ? 0.795 5.580 6.720 1.00 91.56 78 ASP A O 1
ATOM 670 N N . SER A 1 79 ? -0.100 4.909 4.780 1.00 94.62 79 SER A N 1
ATOM 671 C CA . SER A 1 79 ? -1.346 5.653 4.952 1.00 94.62 79 SER A CA 1
ATOM 672 C C . SER A 1 79 ? -2.306 4.976 5.928 1.00 94.62 79 SER A C 1
ATOM 674 O O . SER A 1 79 ? -2.347 3.759 6.064 1.00 94.62 79 SER A O 1
ATOM 676 N N . ILE A 1 80 ? -3.178 5.780 6.534 1.00 96.94 80 ILE A N 1
ATOM 677 C CA . ILE A 1 80 ? -4.301 5.314 7.362 1.00 96.94 80 ILE A CA 1
ATOM 678 C C . ILE A 1 80 ? -5.434 4.669 6.537 1.00 96.94 80 ILE A C 1
ATOM 680 O O . ILE A 1 80 ? -6.503 4.361 7.067 1.00 96.94 80 ILE A O 1
ATOM 684 N N . CYS A 1 81 ? -5.277 4.543 5.217 1.00 96.81 81 CYS A N 1
ATOM 685 C CA . CYS A 1 81 ? -6.383 4.171 4.339 1.00 96.81 81 CYS A CA 1
ATOM 686 C C . CYS A 1 81 ? -6.742 2.685 4.414 1.00 96.81 81 CYS A C 1
ATOM 688 O O . CYS A 1 81 ? -7.863 2.335 4.052 1.00 96.81 81 CYS A O 1
ATOM 690 N N . PHE A 1 82 ? -5.839 1.827 4.889 1.00 95.00 82 PHE A N 1
ATOM 691 C CA . PHE A 1 82 ? -6.111 0.410 5.100 1.00 95.00 82 PHE A CA 1
ATOM 692 C C . PHE A 1 82 ? -5.303 -0.152 6.268 1.00 95.00 82 PHE A C 1
ATOM 694 O O . PHE A 1 82 ? -4.300 0.422 6.684 1.00 95.00 82 PHE A O 1
ATOM 701 N N . CYS A 1 83 ? -5.765 -1.280 6.796 1.00 96.50 83 CYS A N 1
ATOM 702 C CA . CYS A 1 83 ? -5.032 -2.064 7.781 1.00 96.50 83 CYS A CA 1
ATOM 703 C C . CYS A 1 83 ? -3.916 -2.865 7.099 1.00 96.50 83 CYS A C 1
ATOM 705 O O . CYS A 1 83 ? -4.205 -3.623 6.178 1.00 96.50 83 CYS A O 1
ATOM 707 N N . GLU A 1 84 ? -2.675 -2.770 7.581 1.00 94.88 84 GLU A N 1
ATOM 708 C CA . GLU A 1 84 ? -1.549 -3.551 7.037 1.00 94.88 84 GLU A CA 1
ATOM 709 C C . GLU A 1 84 ? -1.754 -5.076 7.165 1.00 94.88 84 GLU A C 1
ATOM 711 O O . GLU A 1 84 ? -1.230 -5.827 6.349 1.00 94.88 84 GLU A O 1
ATOM 716 N N . LEU A 1 85 ? -2.538 -5.544 8.148 1.00 94.88 85 LEU A N 1
ATOM 717 C CA . LEU A 1 85 ? -2.790 -6.976 8.365 1.00 94.88 85 LEU A CA 1
ATOM 718 C C . LEU A 1 85 ? -3.980 -7.510 7.565 1.00 94.88 85 LEU A C 1
ATOM 720 O O . LEU A 1 85 ? -3.832 -8.422 6.761 1.00 94.88 85 LEU A O 1
ATOM 724 N N . CYS A 1 86 ? -5.173 -6.957 7.788 1.00 96.38 86 CYS A N 1
ATOM 725 C CA . CYS A 1 86 ? -6.410 -7.490 7.206 1.00 96.38 86 CYS A CA 1
ATOM 726 C C . CYS A 1 86 ? -6.892 -6.731 5.964 1.00 96.38 86 CYS A C 1
ATOM 728 O O . CYS A 1 86 ? -7.950 -7.045 5.428 1.00 96.38 86 CYS A O 1
ATOM 730 N N . LEU A 1 87 ? -6.160 -5.699 5.527 1.00 94.50 87 LEU A N 1
ATOM 731 C CA . LEU A 1 87 ? -6.458 -4.868 4.353 1.00 94.50 87 LEU A CA 1
ATOM 732 C C . LEU A 1 87 ? -7.798 -4.105 4.397 1.00 94.50 87 LEU A C 1
ATOM 734 O O . LEU A 1 87 ? -8.127 -3.401 3.442 1.00 94.50 87 LEU A O 1
ATOM 738 N N . SER A 1 88 ? -8.548 -4.172 5.506 1.00 95.94 88 SER A N 1
ATOM 739 C CA . SER A 1 88 ? -9.807 -3.435 5.697 1.00 95.94 88 SER A CA 1
ATOM 740 C C . SER A 1 88 ? -9.586 -1.938 5.508 1.00 95.94 88 SER A C 1
ATOM 742 O O . SER A 1 88 ? -8.625 -1.383 6.040 1.00 95.94 88 SER A O 1
ATOM 744 N N . THR A 1 89 ? -10.499 -1.270 4.806 1.00 95.81 89 THR A N 1
ATOM 745 C CA . THR A 1 89 ? -10.401 0.169 4.488 1.00 95.81 89 THR A CA 1
ATOM 746 C C . THR A 1 89 ? -11.383 1.034 5.282 1.00 95.81 89 THR A C 1
ATOM 748 O O . THR A 1 89 ? -11.295 2.258 5.300 1.00 95.81 89 THR A O 1
ATOM 751 N N . ASP A 1 90 ? -12.343 0.405 5.941 1.00 96.38 90 ASP A N 1
ATOM 752 C CA . ASP A 1 90 ? -13.537 0.991 6.560 1.00 96.38 90 ASP A CA 1
ATOM 753 C C . ASP A 1 90 ? -13.544 0.895 8.094 1.00 96.38 90 ASP A C 1
ATOM 755 O O . ASP A 1 90 ? -14.466 1.356 8.768 1.00 96.38 90 ASP A O 1
ATOM 759 N N . LYS A 1 91 ? -12.491 0.330 8.681 1.00 97.06 91 LYS A N 1
ATOM 760 C CA . LYS A 1 91 ? -12.345 0.232 10.133 1.00 97.06 91 LYS A CA 1
ATOM 761 C C . LYS A 1 91 ? -11.684 1.472 10.734 1.00 97.06 91 LYS A C 1
ATOM 763 O O . LYS A 1 91 ? -10.977 2.232 10.058 1.00 97.06 91 LYS A O 1
ATOM 768 N N . ASP A 1 92 ? -11.913 1.675 12.025 1.00 97.81 92 ASP A N 1
ATOM 769 C CA . ASP A 1 92 ? -11.103 2.586 12.834 1.00 97.81 92 ASP A CA 1
ATOM 770 C C . ASP A 1 92 ? -9.667 2.063 12.910 1.00 97.81 92 ASP A C 1
ATOM 772 O O . ASP A 1 92 ? -9.445 0.851 12.859 1.00 97.81 92 ASP A O 1
ATOM 776 N N . MET A 1 93 ? -8.693 2.971 12.998 1.00 97.75 93 MET A N 1
ATOM 777 C CA . MET A 1 93 ? -7.279 2.630 12.825 1.00 97.75 93 MET A CA 1
ATOM 778 C C . MET A 1 93 ? -6.427 3.097 14.002 1.00 97.75 93 MET A C 1
ATOM 780 O O . MET A 1 93 ? -6.615 4.193 14.531 1.00 97.75 93 MET A O 1
ATOM 784 N N . SER A 1 94 ? -5.438 2.283 14.344 1.00 97.56 94 SER A N 1
ATOM 785 C CA . SER A 1 94 ? -4.374 2.559 15.296 1.00 97.56 94 SER A CA 1
ATOM 786 C C . SER A 1 94 ? -3.034 2.616 14.574 1.00 97.56 94 SER A C 1
ATOM 788 O O . SER A 1 94 ? -2.659 1.693 13.851 1.00 97.56 94 SER A O 1
ATOM 790 N N . TYR A 1 95 ? -2.286 3.695 14.780 1.00 96.75 95 TYR A N 1
ATOM 791 C CA . TYR A 1 95 ? -0.891 3.769 14.370 1.00 96.75 95 TYR A CA 1
ATOM 792 C C . TYR A 1 95 ? -0.017 3.144 15.449 1.00 96.75 95 TYR A C 1
ATOM 794 O O . TYR A 1 95 ? -0.016 3.627 16.585 1.00 96.75 95 TYR A O 1
ATOM 802 N N . ILE A 1 96 ? 0.761 2.124 15.088 1.00 93.75 96 ILE A N 1
ATOM 803 C CA . ILE A 1 96 ? 1.697 1.465 16.002 1.00 93.75 96 ILE A CA 1
ATOM 804 C C . ILE A 1 96 ? 3.120 1.965 15.698 1.00 93.75 96 ILE A C 1
ATOM 806 O O . ILE A 1 96 ? 3.695 1.598 14.667 1.00 93.75 96 ILE A O 1
ATOM 810 N N . PRO A 1 97 ? 3.745 2.772 16.585 1.00 92.19 97 PRO A N 1
ATOM 811 C CA . PRO A 1 97 ? 5.052 3.378 16.321 1.00 92.19 97 PRO A CA 1
ATOM 812 C C . PRO A 1 97 ? 6.187 2.377 16.098 1.00 92.19 97 PRO A C 1
ATOM 814 O O . PRO A 1 97 ? 7.113 2.688 15.354 1.00 92.19 97 PRO A O 1
ATOM 817 N N . ARG A 1 98 ? 6.111 1.191 16.721 1.00 88.31 98 ARG A N 1
ATOM 818 C CA . ARG A 1 98 ? 7.094 0.110 16.540 1.00 88.31 98 ARG A CA 1
ATOM 819 C C . ARG A 1 98 ? 7.189 -0.319 15.078 1.00 88.31 98 ARG A C 1
ATOM 821 O O . ARG A 1 98 ? 8.286 -0.467 14.556 1.00 88.31 98 ARG A O 1
ATOM 828 N N . PHE A 1 99 ? 6.041 -0.472 14.425 1.00 90.44 99 PHE A N 1
ATOM 829 C CA . PHE A 1 99 ? 5.959 -0.901 13.032 1.00 90.44 99 PHE A CA 1
ATOM 830 C C . PHE A 1 99 ? 5.993 0.266 12.046 1.00 90.44 99 PHE A C 1
ATOM 832 O O . PHE A 1 99 ? 6.290 0.060 10.876 1.00 90.44 99 PHE A O 1
ATOM 839 N N . LYS A 1 100 ? 5.709 1.490 12.514 1.00 92.25 100 LYS A N 1
ATOM 840 C CA . LYS A 1 100 ? 5.492 2.680 11.678 1.00 92.25 100 LYS A CA 1
ATOM 841 C C . LYS A 1 100 ? 4.379 2.467 10.644 1.00 92.25 100 LYS A C 1
ATOM 843 O O . LYS A 1 100 ? 4.496 2.880 9.496 1.00 92.25 100 LYS A O 1
ATOM 848 N N . ARG A 1 101 ? 3.306 1.787 11.056 1.00 95.06 101 ARG A N 1
ATOM 849 C CA . ARG A 1 101 ? 2.184 1.375 10.197 1.00 95.06 101 ARG A CA 1
ATOM 850 C C . ARG A 1 101 ? 0.847 1.592 10.893 1.00 95.06 101 ARG A C 1
ATOM 852 O O . ARG A 1 101 ? 0.789 1.715 12.121 1.00 95.06 101 ARG A O 1
ATOM 859 N N . TRP A 1 102 ? -0.209 1.612 10.086 1.00 97.25 102 TRP A N 1
ATOM 860 C CA . TRP A 1 102 ? -1.593 1.635 10.542 1.00 97.25 102 TRP A CA 1
ATOM 861 C C . TRP A 1 102 ? -2.201 0.234 10.505 1.00 97.25 102 TRP A C 1
ATOM 863 O O . TRP A 1 102 ? -2.048 -0.513 9.540 1.00 97.25 102 TRP A O 1
ATOM 873 N N . PHE A 1 103 ? -2.927 -0.092 11.563 1.00 96.88 103 PHE A N 1
ATOM 874 C CA . PHE A 1 103 ? -3.675 -1.333 11.722 1.00 96.88 103 PHE A CA 1
ATOM 875 C C . PHE A 1 103 ? -5.101 -0.972 12.104 1.00 96.88 103 PHE A C 1
ATOM 877 O O . PHE A 1 103 ? -5.313 0.064 12.733 1.00 96.88 103 PHE A O 1
ATOM 884 N N . CYS A 1 104 ? -6.088 -1.797 11.763 1.00 97.62 104 CYS A N 1
ATOM 885 C CA . CYS A 1 104 ? -7.412 -1.581 12.332 1.00 97.62 104 CYS A CA 1
ATOM 886 C C . CYS A 1 104 ? -7.370 -1.802 13.846 1.00 97.62 104 CYS A C 1
ATOM 888 O O . CYS A 1 104 ? -6.498 -2.511 14.345 1.00 97.62 104 CYS A O 1
ATOM 890 N N . VAL A 1 105 ? -8.308 -1.196 14.575 1.00 97.06 105 VAL A N 1
ATOM 891 C CA . VAL A 1 105 ? -8.369 -1.306 16.042 1.00 97.06 105 VAL A CA 1
ATOM 892 C C . VAL A 1 105 ? -8.352 -2.762 16.504 1.00 97.06 105 VAL A C 1
ATOM 894 O O . VAL A 1 105 ? -7.629 -3.060 17.445 1.00 97.06 105 VAL A O 1
ATOM 897 N N . ASP A 1 106 ? -9.076 -3.650 15.818 1.00 96.69 106 ASP A N 1
ATOM 898 C CA . ASP A 1 106 ? -9.117 -5.084 16.143 1.00 96.69 106 ASP A CA 1
ATOM 899 C C . ASP A 1 106 ? -7.718 -5.713 16.037 1.00 96.69 106 ASP A C 1
ATOM 901 O O . ASP A 1 106 ? -7.132 -6.067 17.050 1.00 96.69 106 ASP A O 1
ATOM 905 N N . CYS A 1 107 ? -7.105 -5.696 14.847 1.00 96.62 107 CYS A N 1
ATOM 906 C CA . CYS A 1 107 ? -5.761 -6.242 14.645 1.00 96.62 107 CYS A CA 1
ATOM 907 C C . CYS A 1 107 ? -4.686 -5.567 15.512 1.00 96.62 107 CYS A C 1
ATOM 909 O O . CYS A 1 107 ? -3.672 -6.174 15.833 1.00 96.62 107 CYS A O 1
ATOM 911 N N . SER A 1 108 ? -4.865 -4.292 15.871 1.00 95.50 108 SER A N 1
ATOM 912 C CA . SER A 1 108 ? -3.957 -3.608 16.792 1.00 95.50 108 SER A CA 1
ATOM 913 C C . SER A 1 108 ? -4.025 -4.188 18.201 1.00 95.50 108 SER A C 1
ATOM 915 O O . SER A 1 108 ? -2.995 -4.209 18.864 1.00 95.50 108 SER A O 1
ATOM 917 N N . LYS A 1 109 ? -5.209 -4.610 18.659 1.00 93.44 109 LYS A N 1
ATOM 918 C CA . LYS A 1 109 ? -5.386 -5.251 19.967 1.00 93.44 109 LYS A CA 1
ATOM 919 C C . LYS A 1 109 ? -4.794 -6.652 19.959 1.00 93.44 109 LYS A C 1
ATOM 921 O O . LYS A 1 109 ? -4.031 -6.956 20.866 1.00 93.44 109 LYS A O 1
ATOM 926 N N . ASP A 1 110 ? -5.054 -7.426 18.906 1.00 92.56 110 ASP A N 1
ATOM 927 C CA . ASP A 1 110 ? -4.491 -8.773 18.741 1.00 92.56 110 ASP A CA 1
ATOM 928 C C . ASP A 1 110 ? -2.952 -8.725 18.831 1.00 92.56 110 ASP A C 1
ATOM 930 O O . ASP A 1 110 ? -2.331 -9.429 19.619 1.00 92.56 110 ASP A O 1
ATOM 934 N N . LEU A 1 111 ? -2.328 -7.773 18.125 1.00 90.06 111 LEU A N 1
ATOM 935 C CA . LEU A 1 111 ? -0.877 -7.560 18.172 1.00 90.06 111 LEU A CA 1
ATOM 936 C C . LEU A 1 111 ? -0.342 -7.129 19.546 1.00 90.06 111 LEU A C 1
ATOM 938 O O . LEU A 1 111 ? 0.836 -7.357 19.838 1.00 90.06 111 LEU A O 1
ATOM 942 N N . GLU A 1 112 ? -1.127 -6.398 20.338 1.00 86.81 112 GLU A N 1
ATOM 943 C CA . GLU A 1 112 ? -0.749 -5.997 21.698 1.00 86.81 112 GLU A CA 1
ATOM 944 C C . GLU A 1 112 ? -0.872 -7.174 22.671 1.00 86.81 112 GLU A C 1
ATOM 946 O O . GLU A 1 112 ? -0.017 -7.328 23.543 1.00 86.81 112 GLU A O 1
ATOM 951 N N . GLU A 1 113 ? -1.881 -8.025 22.489 1.00 86.62 113 GLU A N 1
ATOM 952 C CA . GLU A 1 113 ? -2.082 -9.236 23.279 1.00 86.62 113 GLU A CA 1
ATOM 953 C C . GLU A 1 113 ? -0.985 -10.274 23.025 1.00 86.62 113 GLU A C 1
ATOM 955 O O . GLU A 1 113 ? -0.361 -10.723 23.986 1.00 86.62 113 GLU A O 1
ATOM 960 N N . ASP A 1 114 ? -0.647 -10.548 21.762 1.00 84.94 114 ASP A N 1
ATOM 961 C CA . ASP A 1 114 ? 0.465 -11.438 21.400 1.00 84.94 114 ASP A CA 1
ATOM 962 C C . ASP A 1 114 ? 1.788 -10.981 22.039 1.00 84.94 114 ASP A C 1
ATOM 964 O O . ASP A 1 114 ? 2.584 -11.778 22.530 1.00 84.94 114 ASP A O 1
ATOM 968 N N . GLN A 1 115 ? 2.032 -9.666 22.072 1.00 81.31 115 GLN A N 1
ATOM 969 C CA . GLN A 1 115 ? 3.222 -9.103 22.717 1.00 81.31 115 GLN A CA 1
ATOM 970 C C . GLN A 1 115 ? 3.222 -9.289 24.229 1.00 81.31 115 GLN A C 1
ATOM 972 O O . GLN A 1 115 ? 4.290 -9.470 24.808 1.00 81.31 115 GLN A O 1
ATOM 977 N N . ARG A 1 116 ? 2.056 -9.188 24.868 1.00 81.44 116 ARG A N 1
ATOM 978 C CA . ARG A 1 116 ? 1.925 -9.396 26.307 1.00 81.44 116 ARG A CA 1
ATOM 979 C C . ARG A 1 116 ? 2.240 -10.847 26.665 1.00 81.44 116 ARG A C 1
ATOM 981 O O . ARG A 1 116 ? 3.058 -11.059 27.551 1.00 81.44 116 ARG A O 1
ATOM 988 N N . LEU A 1 117 ? 1.670 -11.807 25.935 1.00 82.19 117 LEU A N 1
ATOM 989 C CA . LEU A 1 117 ? 1.893 -13.239 26.169 1.00 82.19 117 LEU A CA 1
ATOM 990 C C . LEU A 1 117 ? 3.378 -13.611 26.024 1.00 82.19 117 LEU A C 1
ATOM 992 O O . LEU A 1 117 ? 3.943 -14.239 26.912 1.00 82.19 117 LEU A O 1
ATOM 996 N N . LEU A 1 118 ? 4.049 -13.114 24.978 1.00 80.12 118 LEU A N 1
ATOM 997 C CA . LEU A 1 118 ? 5.488 -13.340 24.775 1.00 80.12 118 LEU A CA 1
ATOM 998 C C . LEU A 1 118 ? 6.377 -12.764 25.891 1.00 80.12 118 LEU A C 1
ATOM 1000 O O . LEU A 1 118 ? 7.498 -13.231 26.078 1.00 80.12 118 LEU A O 1
ATOM 1004 N N . LEU A 1 119 ? 5.930 -11.713 26.583 1.00 78.81 119 LEU A N 1
ATOM 1005 C CA . LEU A 1 119 ? 6.665 -11.128 27.708 1.00 78.81 119 LEU A CA 1
ATOM 1006 C C . LEU A 1 119 ? 6.413 -11.892 29.011 1.00 78.81 119 LEU A C 1
ATOM 1008 O O . LEU A 1 119 ? 7.323 -11.978 29.828 1.00 78.81 119 LEU A O 1
ATOM 1012 N N . GLU A 1 120 ? 5.212 -12.438 29.200 1.00 78.62 120 GLU A N 1
ATOM 1013 C CA . GLU A 1 120 ? 4.867 -13.274 30.356 1.00 78.62 120 GLU A CA 1
ATOM 1014 C C . GLU A 1 120 ? 5.644 -14.606 30.314 1.00 78.62 120 GLU A C 1
ATOM 1016 O O . GLU A 1 120 ? 6.265 -14.974 31.307 1.00 78.62 120 GLU A O 1
ATOM 1021 N N . GLU A 1 121 ? 5.764 -15.244 29.143 1.00 74.75 121 GLU A N 1
ATOM 1022 C CA . GLU A 1 121 ? 6.549 -16.482 28.955 1.00 74.75 121 GLU A CA 1
ATOM 1023 C C . GLU A 1 121 ? 8.064 -16.319 29.205 1.00 74.75 121 GLU A C 1
ATOM 1025 O O . GLU A 1 121 ? 8.765 -17.298 29.453 1.00 74.75 121 GLU A O 1
ATOM 1030 N N . GLN A 1 122 ? 8.598 -15.094 29.144 1.00 65.00 122 GLN A N 1
ATOM 1031 C CA . GLN A 1 122 ? 10.021 -14.812 29.390 1.00 65.00 122 GLN A CA 1
ATOM 1032 C C . GLN A 1 122 ? 10.360 -14.587 30.869 1.00 65.00 122 GLN A C 1
ATOM 1034 O O . GLN A 1 122 ? 11.539 -14.486 31.202 1.00 65.00 122 GLN A O 1
ATOM 1039 N N . ILE A 1 123 ? 9.357 -14.470 31.743 1.00 61.75 123 ILE A N 1
ATOM 1040 C CA . ILE A 1 123 ? 9.544 -14.209 33.180 1.00 61.75 123 ILE A CA 1
ATOM 1041 C C . ILE A 1 123 ? 9.550 -15.518 33.992 1.00 61.75 123 ILE A C 1
ATOM 1043 O O . ILE A 1 123 ? 10.081 -15.541 35.099 1.00 61.75 123 ILE A O 1
ATOM 1047 N N . ASP A 1 124 ? 9.047 -16.616 33.423 1.00 53.34 124 ASP A N 1
ATOM 1048 C CA . ASP A 1 124 ? 8.945 -17.931 34.076 1.00 53.34 124 ASP A CA 1
ATOM 1049 C C . ASP A 1 124 ? 10.213 -18.819 33.945 1.00 53.34 124 ASP A C 1
ATOM 1051 O O . ASP A 1 124 ? 10.131 -20.037 34.119 1.00 53.34 124 ASP A O 1
ATOM 1055 N N . PHE A 1 125 ? 11.390 -18.233 33.669 1.00 47.62 125 PHE A N 1
ATOM 1056 C CA . PHE A 1 125 ? 12.689 -18.933 33.610 1.00 47.62 125 PHE A CA 1
ATOM 1057 C C . PHE A 1 125 ? 13.718 -18.398 34.612 1.00 47.62 125 PHE A C 1
ATOM 1059 O O . PHE A 1 125 ? 13.940 -17.166 34.649 1.00 47.62 125 PHE A O 1
#

Organism: NCBI:txid412755